Protein AF-A0A251MXQ3-F1 (afdb_monomer)

pLDDT: mean 78.2, std 17.26, range [38.0, 95.56]

Structure (mmCIF, N/CA/C/O backbone):
data_AF-A0A251MXQ3-F1
#
_entry.id   AF-A0A251MXQ3-F1
#
loop_
_atom_site.group_PDB
_atom_site.id
_atom_site.type_symbol
_atom_site.label_atom_id
_atom_site.label_alt_id
_atom_site.label_comp_id
_atom_site.label_asym_id
_atom_site.label_entity_id
_atom_site.label_seq_id
_atom_site.pdbx_PDB_ins_code
_atom_site.Cartn_x
_atom_site.Cartn_y
_atom_site.Cartn_z
_atom_site.occupancy
_atom_site.B_iso_or_equiv
_atom_site.auth_seq_id
_atom_site.auth_comp_id
_atom_site.auth_asym_id
_atom_site.auth_atom_id
_atom_site.pdbx_PDB_model_num
ATOM 1 N N . MET A 1 1 ? 25.676 -26.346 -36.474 1.00 46.44 1 MET A N 1
ATOM 2 C CA . MET A 1 1 ? 25.084 -25.147 -35.839 1.00 46.44 1 MET A CA 1
ATOM 3 C C . MET A 1 1 ? 25.244 -25.313 -34.333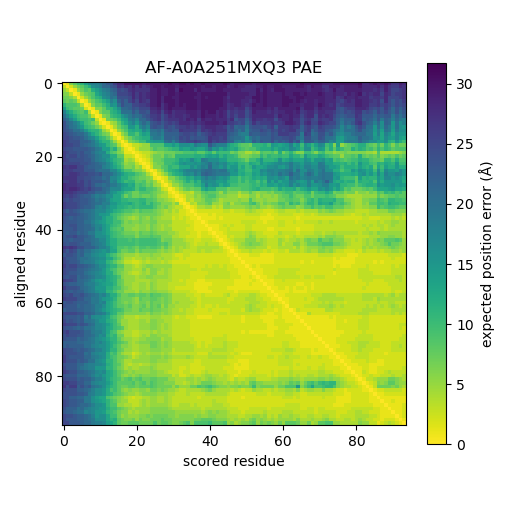 1.00 46.44 1 MET A C 1
ATOM 5 O O . MET A 1 1 ? 24.619 -26.196 -33.763 1.00 46.44 1 MET A O 1
ATOM 9 N N . ALA A 1 2 ? 26.202 -24.613 -33.722 1.00 41.69 2 ALA A N 1
ATOM 10 C CA . ALA A 1 2 ? 26.673 -24.898 -32.367 1.00 41.69 2 ALA A CA 1
ATOM 11 C C . ALA A 1 2 ? 26.244 -23.820 -31.352 1.00 41.69 2 ALA A C 1
ATOM 13 O O . ALA A 1 2 ? 26.568 -22.655 -31.523 1.00 41.69 2 ALA A O 1
ATOM 14 N N . LYS A 1 3 ? 25.582 -24.294 -30.287 1.00 42.91 3 LYS A N 1
ATOM 15 C CA . LYS A 1 3 ? 25.765 -23.989 -28.851 1.00 42.91 3 LYS A CA 1
ATOM 16 C C . LYS A 1 3 ? 25.560 -22.562 -28.277 1.00 42.91 3 LYS A C 1
ATOM 18 O 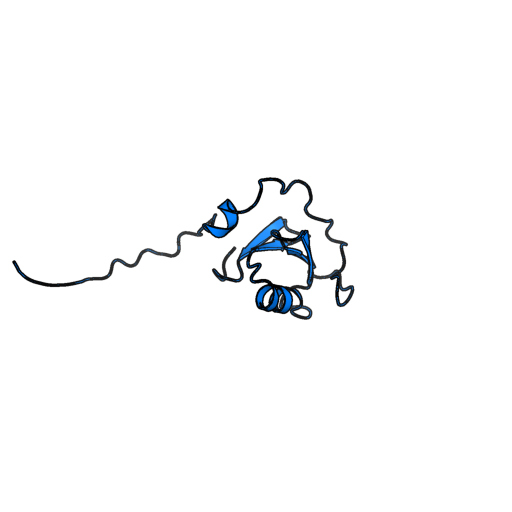O . LYS A 1 3 ? 26.366 -21.672 -28.475 1.00 42.91 3 LYS A O 1
ATOM 23 N N . LYS A 1 4 ? 24.600 -22.547 -27.331 1.00 43.12 4 LYS A N 1
ATOM 24 C CA . LYS A 1 4 ? 24.581 -21.995 -25.950 1.00 43.12 4 LYS A CA 1
ATOM 25 C C . LYS A 1 4 ? 24.604 -20.475 -25.675 1.00 43.12 4 LYS A C 1
ATOM 27 O O . LYS A 1 4 ? 25.578 -19.792 -25.932 1.00 43.12 4 LYS A O 1
ATOM 32 N N . ALA A 1 5 ? 23.538 -20.068 -24.969 1.00 53.44 5 ALA A N 1
ATOM 33 C CA . ALA A 1 5 ? 23.461 -19.382 -23.664 1.00 53.44 5 ALA A CA 1
ATOM 34 C C . ALA A 1 5 ? 24.549 -18.368 -23.259 1.00 53.44 5 ALA A C 1
ATOM 36 O O . ALA A 1 5 ? 25.717 -18.722 -23.136 1.00 53.44 5 ALA A O 1
ATOM 37 N N . GLY A 1 6 ? 24.117 -17.172 -22.841 1.00 38.00 6 GLY A N 1
ATOM 38 C CA . GLY A 1 6 ? 24.957 -16.241 -22.088 1.00 38.00 6 GLY A CA 1
ATOM 39 C C . GLY A 1 6 ? 24.240 -14.947 -21.709 1.00 38.00 6 GLY A C 1
ATOM 40 O O . GLY A 1 6 ? 23.875 -14.164 -22.574 1.00 38.00 6 GLY A O 1
ATOM 41 N N . SER A 1 7 ? 24.041 -14.772 -20.406 1.00 53.56 7 SER A N 1
ATOM 42 C CA . SER A 1 7 ? 23.483 -13.633 -19.677 1.00 53.56 7 SER A CA 1
ATOM 43 C C . SER A 1 7 ? 23.845 -12.241 -20.209 1.00 53.56 7 SER A C 1
ATOM 45 O O . SER A 1 7 ? 25.017 -11.907 -20.355 1.00 53.56 7 SER A O 1
ATOM 47 N N . GLY A 1 8 ? 22.825 -11.392 -20.353 1.00 41.00 8 GLY A N 1
ATOM 48 C CA . GLY A 1 8 ? 22.957 -9.939 -20.414 1.00 41.00 8 GLY A CA 1
ATOM 49 C C . GLY A 1 8 ? 22.293 -9.324 -19.189 1.00 41.00 8 GLY A C 1
ATOM 50 O O . GLY A 1 8 ? 21.081 -9.136 -19.155 1.00 41.00 8 GLY A O 1
ATOM 51 N N . SER A 1 9 ? 23.098 -9.059 -18.166 1.00 54.41 9 SER A N 1
ATOM 52 C CA . SER A 1 9 ? 22.778 -8.200 -17.030 1.00 54.41 9 SER A CA 1
ATOM 53 C C . SER A 1 9 ? 22.213 -6.867 -17.518 1.00 54.41 9 SER A C 1
ATOM 55 O O . SER A 1 9 ? 22.942 -6.066 -18.101 1.00 54.41 9 SER A O 1
ATOM 57 N N . SER A 1 10 ? 20.930 -6.614 -17.266 1.00 50.62 10 SER A N 1
ATOM 58 C CA . SER A 1 10 ? 20.363 -5.280 -17.426 1.00 50.62 10 SER A CA 1
ATOM 59 C C . SER A 1 10 ? 20.148 -4.701 -16.035 1.00 50.62 10 SER A C 1
ATOM 61 O O . SER A 1 10 ? 19.315 -5.186 -15.272 1.00 50.62 10 SER A O 1
ATOM 63 N N . SER A 1 11 ? 20.963 -3.698 -15.715 1.00 49.19 11 SER A N 1
ATOM 64 C CA . SER A 1 11 ? 20.934 -2.852 -14.522 1.00 49.19 11 SER A CA 1
ATOM 65 C C . SER A 1 11 ? 19.508 -2.514 -14.063 1.00 49.19 11 SER A C 1
ATOM 67 O O . SER A 1 11 ? 18.618 -2.407 -14.917 1.00 49.19 11 SER A O 1
ATOM 69 N N . PRO A 1 12 ? 19.262 -2.275 -12.758 1.00 42.62 12 PRO A N 1
ATOM 70 C CA . PRO A 1 12 ? 17.956 -1.845 -12.283 1.00 42.62 12 PRO A CA 1
ATOM 71 C C . PRO A 1 12 ? 17.708 -0.418 -12.784 1.00 42.62 12 PRO A C 1
ATOM 73 O O . PRO A 1 12 ? 17.985 0.565 -12.103 1.00 42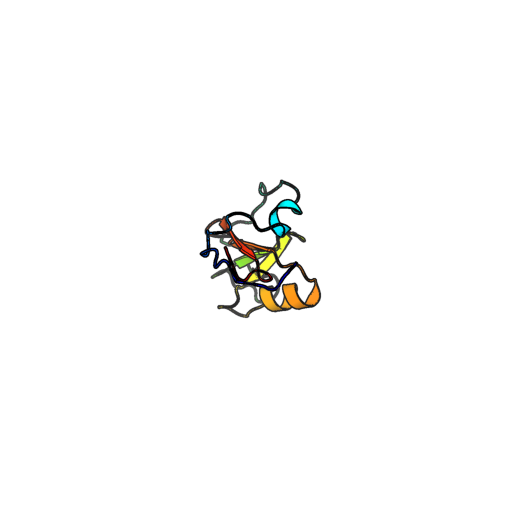.62 12 PRO A O 1
ATOM 76 N N . LYS A 1 13 ? 17.200 -0.278 -14.013 1.00 48.22 13 LYS A N 1
ATOM 77 C CA . LYS A 1 13 ? 16.464 0.927 -14.391 1.00 48.22 13 LYS A CA 1
ATOM 78 C C . LYS A 1 13 ? 15.328 1.003 -13.387 1.00 48.22 13 LYS A C 1
ATOM 80 O O . LYS A 1 13 ? 14.585 0.029 -13.262 1.00 48.22 13 LYS A O 1
ATOM 85 N N . ALA A 1 14 ? 15.234 2.115 -12.664 1.00 45.84 14 ALA A N 1
ATOM 86 C CA . ALA A 1 14 ? 14.054 2.442 -11.883 1.00 45.84 14 ALA A CA 1
ATOM 87 C C . ALA A 1 14 ? 12.837 2.178 -12.780 1.00 45.84 14 ALA A C 1
ATOM 89 O O . ALA A 1 14 ? 12.646 2.849 -13.797 1.00 45.84 14 ALA A O 1
ATOM 90 N N . LYS A 1 15 ? 12.107 1.097 -12.490 1.00 49.28 15 LYS A N 1
ATOM 91 C CA . LYS A 1 15 ? 10.924 0.705 -13.245 1.00 49.28 15 LYS A CA 1
ATOM 92 C C . LYS A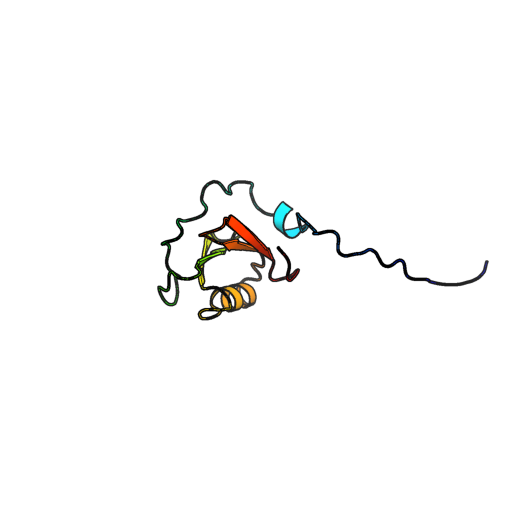 1 15 ? 9.820 1.623 -12.760 1.00 49.28 15 LYS A C 1
ATOM 94 O O . LYS A 1 15 ? 9.054 1.252 -11.889 1.00 49.28 15 LYS A O 1
ATOM 99 N N . THR A 1 16 ? 9.766 2.822 -13.326 1.00 54.69 16 THR A N 1
ATOM 100 C CA . THR A 1 16 ? 8.775 3.846 -12.977 1.00 54.69 16 THR A CA 1
ATOM 101 C C . THR A 1 16 ? 7.333 3.398 -13.208 1.00 54.69 16 THR A C 1
ATOM 103 O O . THR A 1 16 ? 6.415 4.065 -12.745 1.00 54.69 16 THR A O 1
ATOM 106 N N . CYS A 1 17 ? 7.104 2.272 -13.888 1.00 57.66 17 CYS A N 1
ATOM 107 C CA . CYS A 1 17 ? 5.802 1.633 -13.995 1.00 57.66 17 CYS A CA 1
ATOM 108 C C . CYS A 1 17 ? 6.010 0.114 -14.084 1.00 57.66 17 CYS A C 1
ATOM 110 O O . CYS A 1 17 ? 6.647 -0.368 -15.021 1.00 57.66 17 CYS A O 1
ATOM 112 N N . CYS A 1 18 ? 5.496 -0.659 -13.127 1.00 68.31 18 CYS A N 1
ATOM 113 C CA . CYS A 1 18 ? 5.306 -2.096 -13.337 1.00 68.31 18 CYS A CA 1
ATOM 114 C C . CYS A 1 18 ? 4.012 -2.326 -14.134 1.00 68.31 18 CYS A C 1
ATOM 116 O O . CYS A 1 18 ? 3.095 -1.511 -14.043 1.00 68.31 18 CYS A O 1
ATOM 118 N N . ASP A 1 19 ? 3.898 -3.439 -14.869 1.00 70.06 19 ASP A N 1
ATOM 119 C CA . ASP A 1 19 ? 2.677 -3.785 -15.624 1.00 70.06 19 ASP A CA 1
ATOM 120 C C . ASP A 1 19 ? 1.417 -3.806 -14.740 1.00 70.06 19 ASP A C 1
ATOM 122 O O . ASP A 1 19 ? 0.309 -3.577 -15.213 1.00 70.06 19 ASP A O 1
ATOM 126 N N . HIS A 1 20 ? 1.582 -3.995 -13.427 1.00 74.19 20 HIS A N 1
ATOM 127 C CA . HIS A 1 20 ? 0.490 -3.914 -12.464 1.00 74.19 20 HIS A CA 1
ATOM 128 C C . HIS A 1 20 ? -0.135 -2.508 -12.391 1.00 74.19 20 HIS A C 1
ATOM 130 O O . HIS A 1 20 ? -1.329 -2.399 -12.126 1.00 74.19 20 HIS A O 1
ATOM 136 N N . LEU A 1 21 ? 0.642 -1.434 -12.600 1.00 71.62 21 LEU A N 1
ATOM 137 C CA . LEU A 1 21 ? 0.155 -0.047 -12.554 1.00 71.62 21 LEU A CA 1
ATOM 138 C C . LEU A 1 21 ? -0.746 0.260 -13.756 1.00 71.62 21 LEU A C 1
ATOM 140 O O . LEU A 1 21 ? -1.738 0.966 -13.608 1.00 71.62 21 LEU A O 1
ATOM 144 N N . ALA A 1 22 ? -0.438 -0.322 -14.919 1.00 63.28 22 ALA A N 1
ATOM 145 C CA . ALA A 1 22 ? -1.238 -0.186 -16.136 1.00 63.28 22 ALA A CA 1
ATOM 146 C C . ALA A 1 22 ? -2.634 -0.827 -16.014 1.00 63.28 22 ALA A C 1
ATOM 148 O O . ALA A 1 22 ? -3.537 -0.475 -16.767 1.00 63.28 22 ALA A O 1
ATOM 149 N N . LEU A 1 23 ? -2.824 -1.740 -15.053 1.00 63.62 23 LEU A N 1
ATOM 150 C CA . LEU A 1 23 ? -4.115 -2.371 -14.759 1.00 63.62 23 LEU A CA 1
ATOM 151 C C . LEU A 1 23 ? -5.037 -1.493 -13.901 1.00 63.62 23 LEU A C 1
ATOM 153 O O . LEU A 1 23 ? -6.196 -1.849 -13.688 1.00 63.62 23 LEU A O 1
ATOM 157 N N . LEU A 1 24 ? -4.545 -0.372 -13.371 1.00 64.25 24 LEU A N 1
ATOM 158 C CA . LEU A 1 24 ? -5.355 0.519 -12.554 1.00 64.25 24 LEU A CA 1
ATOM 159 C C . LEU A 1 24 ? -6.114 1.516 -13.430 1.00 64.25 24 LEU A C 1
ATOM 161 O O . LEU A 1 24 ? -5.532 2.207 -14.264 1.00 64.25 24 LEU A O 1
ATOM 165 N N . SER A 1 25 ? -7.423 1.624 -13.186 1.00 57.09 25 SER A N 1
ATOM 166 C CA . SER A 1 25 ? -8.253 2.706 -13.724 1.00 57.09 25 SER A CA 1
ATOM 167 C C . SER A 1 25 ? -7.619 4.047 -13.352 1.00 57.09 25 SER A C 1
ATOM 169 O O . SER A 1 25 ? -7.285 4.254 -12.184 1.00 57.09 25 SER A O 1
ATOM 171 N N . SER A 1 26 ? -7.460 4.950 -14.321 1.00 56.06 26 SER A N 1
ATOM 172 C CA . SER A 1 26 ? -6.693 6.208 -14.234 1.00 56.06 26 SER A CA 1
ATOM 173 C C . SER A 1 26 ? -7.177 7.222 -13.180 1.00 56.06 26 SER A C 1
ATOM 175 O O . SER A 1 26 ? -6.633 8.319 -13.073 1.00 56.06 26 SER A O 1
ATOM 177 N N . ASP A 1 27 ? -8.167 6.867 -12.365 1.00 62.34 27 ASP A N 1
ATOM 178 C CA . ASP A 1 27 ? -8.676 7.668 -11.258 1.00 62.34 27 ASP A CA 1
ATOM 179 C C . ASP A 1 27 ? -7.792 7.534 -10.007 1.00 62.34 27 ASP A C 1
ATOM 181 O O . ASP A 1 27 ? -8.139 6.918 -8.993 1.00 62.34 27 ASP A O 1
ATOM 185 N N . PHE A 1 28 ? -6.627 8.181 -10.078 1.00 63.47 28 PHE A N 1
ATOM 186 C CA . PHE A 1 28 ? -5.820 8.569 -8.912 1.00 63.47 28 PHE A CA 1
ATOM 187 C C . PHE A 1 28 ? -6.333 9.860 -8.254 1.00 63.47 28 PHE A C 1
ATOM 189 O O . PHE A 1 28 ? -5.770 10.335 -7.273 1.00 63.47 28 PHE A O 1
ATOM 196 N N . THR A 1 29 ? -7.432 10.418 -8.764 1.00 60.75 29 THR A N 1
ATOM 197 C CA . THR A 1 29 ? -8.058 11.671 -8.314 1.00 60.75 29 THR A CA 1
ATOM 198 C C . THR A 1 29 ? -8.592 11.610 -6.877 1.00 60.75 29 THR A C 1
ATOM 200 O O . THR A 1 29 ? -8.921 12.643 -6.300 1.00 60.75 29 THR A O 1
ATOM 203 N N . ARG A 1 30 ? -8.647 10.417 -6.265 1.00 67.81 30 ARG A N 1
ATOM 204 C CA . ARG A 1 30 ? -9.115 10.195 -4.889 1.00 67.81 30 ARG A CA 1
ATOM 205 C C . ARG A 1 30 ? -8.108 9.435 -4.024 1.00 67.81 30 ARG A C 1
ATOM 207 O O . ARG A 1 30 ? -8.467 8.443 -3.392 1.00 67.81 30 ARG A O 1
ATOM 214 N N . ILE A 1 31 ? -6.851 9.880 -3.982 1.00 74.50 31 ILE A N 1
ATOM 215 C CA . ILE A 1 31 ? -5.965 9.465 -2.883 1.00 74.50 31 ILE A CA 1
ATOM 216 C C . ILE A 1 31 ? -6.490 10.127 -1.594 1.00 74.50 31 ILE A C 1
ATOM 218 O O . ILE A 1 31 ? -6.669 11.348 -1.573 1.00 74.50 31 ILE A O 1
ATOM 222 N N . PRO A 1 32 ? -6.798 9.346 -0.544 1.00 78.94 32 PRO A N 1
ATOM 223 C CA . PRO A 1 32 ? -7.293 9.884 0.713 1.00 78.94 32 PRO A CA 1
ATOM 224 C C . PRO A 1 32 ? -6.237 10.766 1.393 1.00 78.94 32 PRO A C 1
ATOM 226 O O . PRO A 1 32 ? -5.040 10.648 1.134 1.00 78.94 32 PRO A O 1
ATOM 229 N N . LYS A 1 33 ? -6.688 11.677 2.262 1.00 78.56 33 LYS A N 1
ATOM 230 C CA . LYS A 1 33 ? -5.803 12.616 2.971 1.00 78.56 33 LYS A CA 1
ATOM 231 C C . LYS A 1 33 ? -4.818 11.870 3.877 1.00 78.56 33 LYS A C 1
ATOM 233 O O . LYS A 1 33 ? -5.119 10.769 4.340 1.00 78.56 33 LYS A O 1
ATOM 238 N N . SER A 1 34 ? -3.694 12.508 4.191 1.00 78.19 34 SER A N 1
ATOM 239 C CA . SER A 1 34 ? -2.667 11.993 5.108 1.00 78.19 34 SER A CA 1
ATOM 240 C C . SER A 1 34 ? -3.210 11.558 6.472 1.00 78.19 34 SER A C 1
ATOM 242 O O . SER A 1 34 ? -2.713 10.592 7.031 1.00 78.19 34 SER A O 1
ATOM 244 N N . ASP A 1 35 ? -4.255 12.217 6.973 1.00 82.06 35 ASP A N 1
ATOM 245 C CA . ASP A 1 35 ? -4.897 11.909 8.261 1.00 82.06 35 ASP A CA 1
ATOM 246 C C . ASP A 1 35 ? -5.872 10.727 8.207 1.00 82.06 35 ASP A C 1
ATOM 248 O O . ASP A 1 35 ? -6.581 10.455 9.173 1.00 82.06 35 ASP A O 1
ATOM 252 N N . THR A 1 36 ? -5.955 10.025 7.075 1.00 88.81 36 THR A N 1
ATOM 253 C CA . THR A 1 36 ? -6.859 8.880 6.954 1.00 88.81 36 THR A CA 1
ATOM 254 C C . TH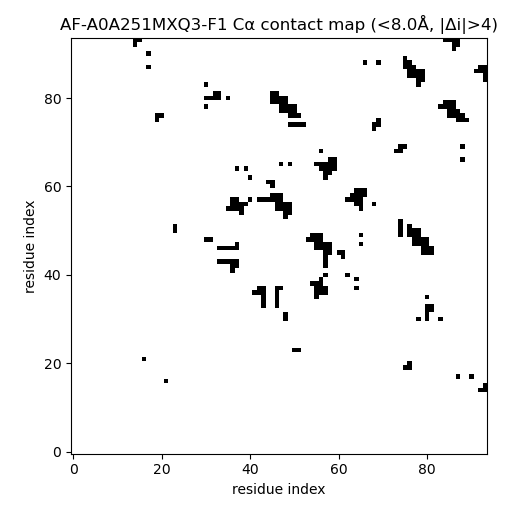R A 1 36 ? -6.300 7.708 7.755 1.00 88.81 36 THR A C 1
ATOM 256 O O . THR A 1 36 ? -5.190 7.257 7.460 1.00 88.81 36 THR A O 1
ATOM 259 N N . PRO A 1 37 ? -7.032 7.195 8.754 1.00 92.19 37 PRO A N 1
ATOM 260 C CA . PRO A 1 37 ? -6.530 6.143 9.620 1.00 92.19 37 PRO A CA 1
ATOM 261 C C . PRO A 1 37 ? -6.556 4.778 8.933 1.00 92.19 37 PRO A C 1
ATOM 263 O O . PRO A 1 37 ? -7.366 4.508 8.043 1.00 92.19 37 PRO A O 1
ATOM 266 N N . 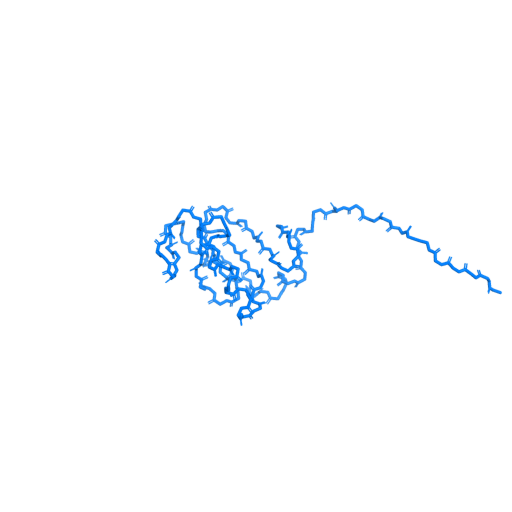CYS A 1 38 ? -5.693 3.875 9.391 1.00 94.06 38 CYS A N 1
ATOM 267 C CA . CYS A 1 38 ? -5.792 2.466 9.045 1.00 94.06 38 CYS A CA 1
ATOM 268 C C . CYS A 1 38 ? -7.145 1.897 9.488 1.00 94.06 38 CYS A C 1
ATOM 270 O O . CYS A 1 38 ? -7.504 1.978 10.661 1.00 94.06 38 CYS A O 1
ATOM 272 N N . MET A 1 39 ? -7.846 1.213 8.583 1.00 93.38 39 MET A N 1
ATOM 273 C CA . MET A 1 39 ? -9.157 0.622 8.872 1.00 93.38 39 MET A CA 1
ATOM 274 C C . MET A 1 39 ? -9.136 -0.426 9.997 1.00 93.38 39 MET A C 1
ATOM 276 O O . MET A 1 39 ? -10.169 -0.659 10.615 1.00 93.38 39 MET A O 1
ATOM 280 N N . ARG A 1 40 ? -7.977 -1.040 10.290 1.00 93.00 40 ARG A N 1
ATOM 281 C CA . ARG A 1 40 ? -7.828 -2.064 11.339 1.00 93.00 40 ARG A CA 1
ATOM 282 C C . ARG A 1 40 ? -7.419 -1.493 12.699 1.00 93.00 40 ARG A C 1
ATOM 284 O O . ARG A 1 40 ? -8.104 -1.742 13.681 1.00 93.00 40 ARG A O 1
ATOM 291 N N . CYS A 1 41 ? -6.328 -0.727 12.771 1.00 94.00 41 CYS A N 1
ATOM 292 C CA . CYS A 1 41 ? -5.790 -0.231 14.050 1.00 94.00 41 CYS A CA 1
ATOM 293 C C . CYS A 1 41 ? -5.984 1.263 14.305 1.00 94.00 41 CYS A C 1
ATOM 295 O O . CYS A 1 41 ? -5.517 1.759 15.323 1.00 94.00 41 CYS A O 1
ATOM 297 N N . GLN A 1 42 ? -6.619 1.986 13.383 1.00 92.69 42 GLN A N 1
ATOM 298 C CA . GLN A 1 42 ? -6.856 3.429 13.467 1.00 92.69 42 GLN A CA 1
ATOM 299 C C . GLN A 1 42 ? -5.590 4.312 13.540 1.00 92.69 42 GLN A C 1
ATOM 301 O O . GLN A 1 42 ? -5.679 5.509 13.795 1.00 92.69 42 GLN A O 1
ATOM 306 N N . ASP A 1 43 ? -4.406 3.751 13.271 1.00 90.31 43 ASP A N 1
ATOM 307 C CA . ASP A 1 43 ? -3.151 4.510 13.236 1.00 90.31 43 ASP A CA 1
ATOM 308 C C . ASP A 1 43 ? -3.061 5.351 11.947 1.00 90.31 43 ASP A C 1
ATOM 310 O O . ASP A 1 43 ? -3.438 4.878 10.871 1.00 90.31 43 ASP A O 1
ATOM 314 N N . VAL A 1 44 ? -2.573 6.589 12.068 1.00 87.06 44 VAL A N 1
ATOM 315 C CA . VAL A 1 44 ? -2.457 7.583 10.981 1.00 87.06 44 VAL A CA 1
ATOM 316 C C . VAL A 1 44 ? -1.007 7.861 10.563 1.00 87.06 44 VAL A C 1
ATOM 318 O O . VAL A 1 44 ? -0.771 8.630 9.636 1.00 87.06 44 VAL A O 1
ATOM 321 N N . LYS A 1 45 ? -0.007 7.283 11.248 1.00 83.50 45 LYS A N 1
ATOM 322 C CA . LYS A 1 45 ? 1.410 7.654 11.069 1.00 83.50 45 LYS A CA 1
ATOM 323 C C . LYS A 1 45 ? 1.926 7.335 9.672 1.00 83.50 45 LYS A C 1
ATOM 325 O O . LYS A 1 45 ? 2.640 8.140 9.080 1.00 83.50 45 LYS A O 1
ATOM 330 N N . GLU A 1 46 ? 1.572 6.161 9.158 1.00 86.19 46 GLU A N 1
ATOM 331 C CA . GLU A 1 46 ? 1.927 5.726 7.809 1.00 86.19 46 GLU A CA 1
ATOM 332 C C . GLU A 1 46 ? 0.777 4.941 7.185 1.00 86.19 46 GLU A C 1
ATOM 334 O O . GLU A 1 46 ? 0.779 3.706 7.143 1.00 86.19 46 GLU A O 1
ATOM 339 N N . SER A 1 47 ? -0.215 5.680 6.706 1.00 91.19 47 SER A N 1
ATOM 340 C CA . SER A 1 47 ? -1.380 5.137 6.018 1.00 91.19 47 SER A CA 1
ATOM 341 C C . SER A 1 47 ? -1.135 4.991 4.521 1.00 91.19 47 SER A C 1
ATOM 343 O O . SER A 1 47 ? -0.615 5.891 3.854 1.00 91.19 47 SER A O 1
ATOM 345 N N . TRP A 1 48 ? -1.550 3.848 3.993 1.00 92.44 48 TRP A N 1
ATOM 346 C CA . TRP A 1 48 ? -1.390 3.466 2.603 1.00 92.44 48 TRP A CA 1
ATOM 347 C C . TRP A 1 48 ? -2.737 3.029 2.031 1.00 92.44 48 TRP A C 1
ATOM 349 O O . TRP A 1 48 ? -3.415 2.174 2.602 1.00 92.44 48 TRP A O 1
ATOM 359 N N . VAL A 1 49 ? -3.125 3.615 0.901 1.00 91.56 49 VAL A N 1
ATOM 360 C CA . VAL A 1 49 ? -4.358 3.269 0.193 1.00 91.56 49 VAL A CA 1
ATOM 361 C C . VAL A 1 49 ? -4.094 2.165 -0.822 1.00 91.56 49 VAL A C 1
ATOM 363 O O . VAL A 1 49 ? -3.191 2.265 -1.655 1.00 91.56 49 VAL A O 1
ATOM 366 N N . CYS A 1 50 ? -4.914 1.120 -0.793 1.00 91.75 50 CYS A N 1
ATOM 367 C CA . CYS A 1 50 ? -4.912 0.087 -1.811 1.00 91.75 50 CYS A CA 1
ATOM 368 C C . CYS A 1 50 ? -5.476 0.655 -3.111 1.00 91.75 50 CYS A C 1
ATOM 370 O O . CYS A 1 50 ? -6.605 1.139 -3.161 1.00 91.75 50 CYS A O 1
ATOM 372 N N . LEU A 1 51 ? -4.718 0.569 -4.199 1.00 87.81 51 LEU A N 1
ATOM 373 C CA . LEU A 1 51 ? -5.159 1.157 -5.460 1.00 87.81 51 LEU A CA 1
ATOM 374 C C . LEU A 1 51 ? -6.239 0.326 -6.167 1.00 87.81 51 LEU A C 1
ATOM 376 O O . LEU A 1 51 ? -6.993 0.896 -6.957 1.00 87.81 51 LEU A O 1
ATOM 380 N N . SER A 1 52 ? -6.354 -0.962 -5.828 1.00 86.94 52 SER A N 1
ATOM 381 C CA . SER A 1 52 ? -7.361 -1.889 -6.356 1.00 86.94 52 SER A CA 1
ATOM 382 C C . SER A 1 52 ? -8.740 -1.716 -5.705 1.00 86.94 52 SER A C 1
ATOM 384 O O . SER A 1 52 ? -9.722 -1.579 -6.426 1.00 86.94 52 SER A O 1
ATOM 386 N N . CYS A 1 53 ? -8.826 -1.681 -4.368 1.00 89.75 53 CYS A N 1
ATOM 387 C CA . CYS A 1 53 ? -10.107 -1.619 -3.639 1.00 89.75 53 CYS A CA 1
ATOM 388 C C . CYS A 1 53 ? -10.378 -0.300 -2.899 1.00 89.75 53 CYS A C 1
ATOM 390 O O . CYS A 1 53 ? -11.489 -0.096 -2.430 1.00 89.75 53 CYS A O 1
ATOM 392 N N . LYS A 1 54 ? -9.399 0.612 -2.834 1.00 88.75 54 LYS A N 1
ATOM 393 C CA . LYS A 1 54 ? -9.472 1.924 -2.155 1.00 88.75 54 LYS A CA 1
ATOM 394 C C . LYS A 1 54 ? -9.528 1.889 -0.622 1.00 88.75 54 LYS A C 1
ATOM 396 O O . LYS A 1 54 ? -9.624 2.949 -0.007 1.00 88.75 54 LYS A O 1
ATOM 401 N N . ASP A 1 55 ? -9.362 0.721 -0.012 1.00 91.88 55 ASP A N 1
ATOM 402 C CA . ASP A 1 55 ? -9.210 0.583 1.440 1.00 91.88 55 ASP A CA 1
ATOM 403 C C . ASP A 1 55 ? -7.860 1.120 1.934 1.00 91.88 55 ASP A C 1
ATOM 405 O O . ASP A 1 55 ? -6.863 1.097 1.206 1.00 91.88 55 ASP A O 1
ATOM 409 N N . VAL A 1 56 ? -7.815 1.581 3.187 1.00 93.12 56 VAL A N 1
ATOM 410 C CA . VAL A 1 56 ? -6.622 2.186 3.798 1.00 93.12 56 VAL A CA 1
ATOM 411 C C . VAL A 1 56 ? -6.079 1.314 4.922 1.00 93.12 56 VAL A C 1
ATOM 413 O O . VAL A 1 56 ? -6.765 1.012 5.902 1.00 93.12 56 VAL A O 1
ATOM 416 N N . PHE A 1 57 ? -4.801 0.961 4.820 1.00 95.00 57 PHE A N 1
ATOM 417 C CA . PHE A 1 57 ? -4.101 0.147 5.807 1.00 95.00 57 PHE A CA 1
ATOM 418 C C . PHE A 1 57 ? -2.784 0.790 6.222 1.00 95.00 57 PHE A C 1
ATOM 420 O O . PHE A 1 57 ? -2.174 1.540 5.466 1.00 95.00 57 PHE A O 1
ATOM 427 N N . CYS A 1 58 ? -2.324 0.492 7.434 1.00 94.25 58 CYS A N 1
ATOM 428 C CA . CYS A 1 58 ? -1.028 0.973 7.882 1.00 94.25 58 CYS A CA 1
ATOM 429 C C . CYS A 1 58 ? 0.112 0.219 7.179 1.00 94.25 58 CYS A C 1
ATOM 431 O O . CYS A 1 58 ? -0.030 -0.948 6.788 1.00 94.25 58 CYS A O 1
ATOM 433 N N . SER A 1 59 ? 1.258 0.886 7.075 1.00 90.06 59 SER A N 1
ATOM 434 C CA . SER A 1 59 ? 2.479 0.354 6.474 1.00 90.06 59 SER A CA 1
ATOM 435 C C . SER A 1 59 ? 2.995 -0.907 7.179 1.00 90.06 59 SER A C 1
ATOM 437 O O . SER A 1 59 ? 2.583 -1.268 8.290 1.00 90.06 59 SER A O 1
ATOM 439 N N . ARG A 1 60 ? 3.987 -1.542 6.548 1.00 88.12 60 ARG A N 1
ATOM 440 C CA . ARG A 1 60 ? 4.765 -2.631 7.148 1.00 88.12 60 ARG A CA 1
ATOM 441 C C . ARG A 1 60 ? 5.596 -2.221 8.372 1.00 88.12 60 ARG A C 1
ATOM 443 O O . ARG A 1 60 ? 6.007 -3.098 9.115 1.00 88.12 60 ARG A O 1
ATOM 450 N N . TYR A 1 61 ? 5.855 -0.929 8.570 1.00 90.19 61 TYR A N 1
ATOM 451 C CA . TYR A 1 61 ? 6.619 -0.423 9.716 1.00 90.19 61 TYR A CA 1
ATOM 452 C C . TYR A 1 61 ? 5.732 -0.083 10.922 1.00 90.19 61 TYR A C 1
ATOM 454 O O . TYR A 1 61 ? 6.257 0.186 11.998 1.00 90.19 61 TYR A O 1
ATOM 462 N N . VAL A 1 62 ? 4.403 -0.100 10.751 1.00 91.44 62 VAL A N 1
ATOM 463 C CA . VAL A 1 62 ? 3.430 0.147 11.824 1.00 91.44 62 VAL A CA 1
ATOM 464 C C . VAL A 1 62 ? 2.890 -1.179 12.372 1.00 91.44 62 VAL A C 1
ATOM 466 O O . VAL A 1 62 ? 3.421 -1.690 13.347 1.00 91.44 62 VAL A O 1
ATOM 469 N N . ASN A 1 63 ? 1.865 -1.762 11.740 1.00 93.62 63 ASN A N 1
ATOM 470 C CA . ASN A 1 63 ? 1.268 -3.049 12.142 1.00 93.62 63 ASN A CA 1
ATOM 471 C C . ASN A 1 63 ? 1.127 -4.030 10.965 1.00 93.62 63 ASN A C 1
ATOM 473 O O . ASN A 1 63 ? 0.457 -5.046 11.085 1.00 93.62 63 ASN A O 1
ATOM 477 N N . MET A 1 64 ? 1.715 -3.728 9.801 1.00 94.00 64 MET A N 1
ATOM 478 C CA . MET A 1 64 ? 1.717 -4.617 8.628 1.00 94.00 64 MET A CA 1
ATOM 479 C C . MET A 1 64 ? 0.333 -4.961 8.049 1.00 94.00 64 MET A C 1
ATOM 481 O O . MET A 1 64 ? 0.239 -5.840 7.195 1.00 94.00 64 MET A O 1
ATOM 485 N N . HIS A 1 65 ? -0.726 -4.225 8.397 1.00 95.56 65 HIS A N 1
ATOM 486 C CA . HIS A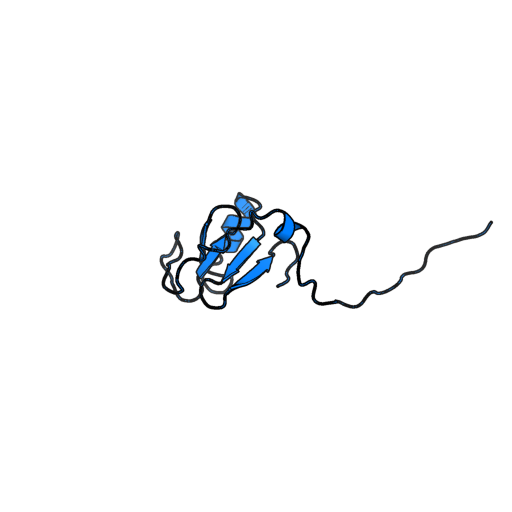 1 65 ? -2.078 -4.490 7.890 1.00 95.56 65 HIS A CA 1
ATOM 487 C C . HIS A 1 65 ? -2.185 -4.446 6.359 1.00 95.56 65 HIS A C 1
ATOM 489 O O . HIS A 1 65 ? -2.986 -5.185 5.789 1.00 95.56 65 HIS A O 1
ATOM 495 N N . PHE A 1 66 ? -1.377 -3.630 5.666 1.00 93.50 66 PHE A N 1
ATOM 496 C CA . PHE A 1 66 ? -1.363 -3.681 4.201 1.00 93.50 66 PHE A CA 1
ATOM 497 C C . PHE A 1 66 ? -0.778 -5.003 3.677 1.00 93.50 66 PHE A C 1
ATOM 499 O O . PHE A 1 66 ? -1.256 -5.543 2.684 1.00 93.50 66 PHE A O 1
ATOM 506 N N . VAL A 1 67 ? 0.244 -5.550 4.344 1.00 93.94 67 VAL A N 1
ATOM 507 C CA . VAL A 1 67 ? 0.849 -6.838 3.967 1.00 93.94 67 VAL A CA 1
ATOM 508 C C . VAL A 1 67 ? -0.181 -7.954 4.107 1.00 93.94 67 VAL A C 1
ATOM 510 O O . VAL A 1 67 ? -0.344 -8.754 3.193 1.00 93.94 67 VAL A O 1
ATOM 513 N N . GLU A 1 68 ? -0.928 -7.972 5.211 1.00 95.25 68 GLU A N 1
ATOM 514 C CA . GLU A 1 68 ? -2.015 -8.933 5.409 1.00 95.25 68 GLU A CA 1
ATOM 515 C C . GLU A 1 68 ? -3.106 -8.792 4.342 1.00 95.25 68 GLU A C 1
ATOM 517 O O . GLU A 1 68 ? -3.552 -9.790 3.779 1.00 95.25 68 GLU A O 1
ATOM 522 N N . HIS A 1 69 ? -3.502 -7.555 4.023 1.00 94.81 69 HIS A N 1
ATOM 523 C CA . HIS A 1 69 ? -4.453 -7.272 2.948 1.00 94.81 69 HIS A CA 1
ATOM 524 C C . HIS A 1 69 ? -3.965 -7.801 1.597 1.00 94.81 69 HIS A C 1
ATOM 526 O O . HIS A 1 69 ? -4.718 -8.469 0.885 1.00 94.81 69 HIS A O 1
ATOM 532 N N . TYR A 1 70 ? -2.697 -7.560 1.258 1.00 93.88 70 TYR A N 1
ATOM 533 C CA . TYR A 1 70 ? -2.072 -8.094 0.051 1.00 93.88 70 TYR A CA 1
ATOM 534 C C . TYR A 1 70 ? -2.111 -9.627 0.024 1.00 93.88 70 TYR A C 1
ATOM 536 O O . TYR A 1 70 ? -2.490 -10.195 -0.994 1.00 93.88 70 TYR A O 1
ATOM 544 N N . LEU A 1 71 ? -1.786 -10.303 1.128 1.00 93.50 71 LEU A N 1
ATOM 545 C CA . LEU A 1 71 ? -1.810 -11.769 1.195 1.00 93.50 71 LEU A CA 1
ATOM 546 C C . LEU A 1 71 ? -3.227 -12.352 1.053 1.00 93.50 71 LEU A C 1
ATOM 548 O O . LEU A 1 71 ? -3.382 -13.441 0.508 1.00 93.50 71 LEU A O 1
ATOM 552 N N . GLN A 1 72 ? -4.256 -11.635 1.513 1.00 95.12 72 GLN A N 1
ATOM 553 C CA . GLN A 1 72 ? -5.655 -12.077 1.448 1.00 95.12 72 GLN A CA 1
ATOM 554 C C . GLN A 1 72 ? -6.311 -11.817 0.085 1.00 95.12 72 GLN A C 1
ATOM 556 O O . GLN A 1 72 ? -7.114 -12.622 -0.380 1.00 95.12 72 GLN A O 1
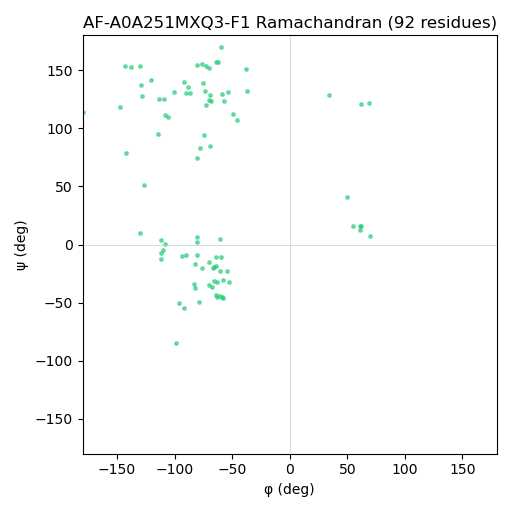ATOM 561 N N . THR A 1 73 ? -5.990 -10.690 -0.552 1.00 92.56 73 THR A N 1
ATOM 562 C CA . THR A 1 73 ? -6.686 -10.206 -1.761 1.00 92.56 73 THR A CA 1
ATOM 563 C C . THR A 1 73 ? -5.830 -10.252 -3.021 1.00 92.56 73 THR A C 1
ATOM 565 O O . THR A 1 73 ? -6.336 -10.086 -4.128 1.00 92.56 73 THR A O 1
ATOM 568 N N . ASN A 1 74 ? -4.521 -10.460 -2.871 1.00 90.19 74 ASN A N 1
ATOM 569 C CA . ASN A 1 74 ? -3.522 -10.337 -3.930 1.00 90.19 74 ASN A CA 1
ATOM 570 C C . ASN A 1 74 ? -3.411 -8.910 -4.518 1.00 90.19 74 ASN A C 1
ATOM 572 O O . ASN A 1 74 ? -2.814 -8.717 -5.581 1.00 90.19 74 ASN A O 1
ATOM 576 N N . HIS A 1 75 ? -3.948 -7.891 -3.831 1.00 92.12 75 HIS A N 1
ATOM 577 C CA . HIS A 1 75 ? -3.804 -6.486 -4.211 1.00 92.12 75 HIS A CA 1
ATOM 578 C C . HIS A 1 75 ? -2.395 -5.975 -3.896 1.00 92.12 75 HIS A C 1
ATOM 580 O O . HIS A 1 75 ? -2.084 -5.558 -2.782 1.00 92.12 75 HIS A O 1
ATOM 586 N N . CYS A 1 76 ? -1.514 -6.026 -4.890 1.00 90.62 76 CYS A N 1
ATOM 587 C CA . CYS A 1 76 ? -0.101 -5.706 -4.705 1.00 90.62 76 CYS A CA 1
ATOM 588 C C . CYS A 1 76 ? 0.222 -4.207 -4.734 1.00 90.62 76 CYS A C 1
ATOM 590 O O . CYS A 1 76 ? 1.309 -3.828 -4.304 1.00 90.62 76 CYS A O 1
ATOM 592 N N . LEU A 1 77 ? -0.678 -3.366 -5.248 1.00 90.06 77 LEU A N 1
ATOM 593 C CA . LEU A 1 77 ? -0.423 -1.943 -5.441 1.00 90.06 77 LEU A CA 1
ATOM 594 C C . LEU A 1 77 ? -1.028 -1.083 -4.350 1.00 90.06 77 LEU A C 1
ATOM 596 O O . LEU A 1 77 ? -2.221 -1.160 -4.039 1.00 90.06 77 LEU A O 1
ATOM 600 N N . THR A 1 78 ? -0.190 -0.191 -3.843 1.00 89.94 78 THR A N 1
ATOM 601 C CA . THR A 1 78 ? -0.559 0.757 -2.811 1.00 89.94 78 THR A CA 1
ATOM 602 C C . THR A 1 78 ? 0.016 2.131 -3.096 1.00 89.94 78 THR A C 1
ATOM 604 O O . THR A 1 78 ? 1.073 2.233 -3.706 1.00 89.94 78 THR A O 1
ATOM 607 N N . ALA A 1 79 ? -0.637 3.183 -2.615 1.00 89.88 79 ALA A N 1
ATOM 608 C CA . ALA A 1 79 ? -0.076 4.529 -2.599 1.00 89.88 79 ALA A CA 1
ATOM 609 C C . ALA A 1 79 ? -0.007 5.068 -1.170 1.00 89.88 79 ALA A C 1
ATOM 611 O O . ALA A 1 79 ? -0.912 4.830 -0.372 1.00 89.88 79 ALA A O 1
ATOM 612 N N . SER A 1 80 ? 1.063 5.788 -0.845 1.00 88.81 80 SER A N 1
ATOM 613 C CA . SER A 1 80 ? 1.172 6.526 0.412 1.00 88.81 80 SER A CA 1
ATOM 614 C C . SER A 1 80 ? 0.190 7.695 0.399 1.00 88.81 80 SER A C 1
ATOM 616 O O . SER A 1 80 ? 0.201 8.505 -0.532 1.00 88.81 80 SER A O 1
ATOM 618 N N . CYS A 1 81 ? -0.629 7.817 1.446 1.00 85.94 81 CYS A N 1
ATOM 619 C CA . CYS A 1 81 ? -1.568 8.934 1.600 1.00 85.94 81 CYS A CA 1
ATOM 620 C C . CYS A 1 81 ? -0.858 10.269 1.890 1.00 85.94 81 CYS A C 1
ATOM 622 O O . CYS A 1 81 ? -1.472 11.329 1.796 1.00 85.94 81 CYS A O 1
A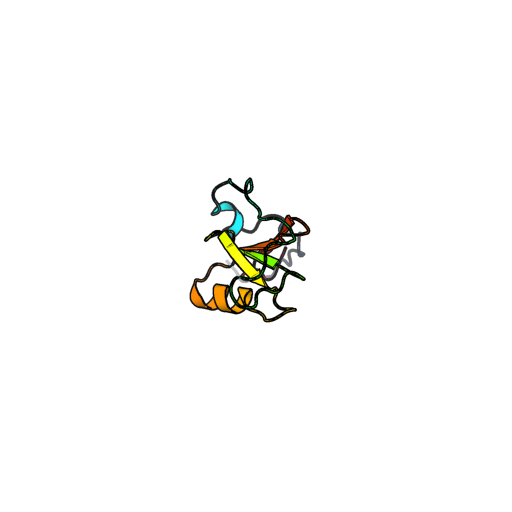TOM 624 N N . ARG A 1 82 ? 0.429 10.226 2.264 1.00 83.88 82 ARG A N 1
ATOM 625 C CA . ARG A 1 82 ? 1.223 11.402 2.643 1.00 83.88 82 ARG A CA 1
ATOM 626 C C . ARG A 1 82 ? 2.053 11.946 1.487 1.00 83.88 82 ARG A C 1
ATOM 628 O O . ARG A 1 82 ? 2.000 13.134 1.200 1.00 83.88 82 ARG A O 1
ATOM 635 N N . ASP A 1 83 ? 2.798 11.065 0.827 1.00 82.06 83 ASP A N 1
ATOM 636 C CA . ASP A 1 83 ? 3.826 11.455 -0.147 1.00 82.06 83 ASP A CA 1
ATOM 637 C C . ASP A 1 83 ? 3.466 11.062 -1.585 1.00 82.06 83 ASP A C 1
ATOM 639 O O . ASP A 1 83 ? 4.292 11.206 -2.483 1.00 82.06 83 ASP A O 1
ATOM 643 N N . GLN A 1 84 ? 2.268 10.500 -1.802 1.00 76.56 84 GLN A N 1
ATOM 644 C CA . GLN A 1 84 ? 1.768 10.039 -3.108 1.00 76.56 84 GLN A CA 1
ATOM 645 C C . GLN A 1 84 ? 2.693 9.043 -3.833 1.00 76.56 84 GLN A C 1
ATOM 647 O O . GLN A 1 84 ? 2.537 8.780 -5.024 1.00 76.56 84 GLN A O 1
ATOM 652 N N . ARG A 1 85 ? 3.647 8.441 -3.114 1.00 85.00 85 ARG A N 1
ATOM 653 C CA . ARG A 1 85 ? 4.526 7.391 -3.635 1.00 85.00 85 ARG A CA 1
ATOM 654 C C . ARG A 1 85 ? 3.748 6.095 -3.770 1.00 85.00 85 ARG A C 1
ATOM 656 O O . ARG A 1 85 ? 3.071 5.684 -2.828 1.00 85.00 85 ARG A O 1
ATOM 663 N N . ILE A 1 86 ? 3.878 5.442 -4.915 1.00 87.31 86 ILE A N 1
ATOM 664 C CA . ILE A 1 86 ? 3.278 4.135 -5.172 1.00 87.31 86 ILE A CA 1
ATOM 665 C C . ILE A 1 86 ? 4.293 3.062 -4.791 1.00 87.31 86 ILE A C 1
ATOM 667 O O . ILE A 1 86 ? 5.480 3.231 -5.022 1.00 87.31 86 ILE A O 1
ATOM 671 N N . TRP A 1 87 ? 3.836 1.979 -4.175 1.00 88.50 87 TRP A N 1
ATOM 672 C CA . TRP A 1 87 ? 4.649 0.805 -3.884 1.00 88.50 87 TRP A CA 1
ATOM 673 C C . TRP A 1 87 ? 3.936 -0.444 -4.388 1.00 88.50 87 TRP A C 1
ATOM 675 O O . TRP A 1 87 ? 2.726 -0.612 -4.205 1.00 88.50 87 TRP A O 1
ATOM 685 N N . CYS A 1 88 ? 4.700 -1.338 -5.009 1.00 89.31 88 CYS A N 1
ATOM 686 C CA . CYS A 1 88 ? 4.229 -2.644 -5.432 1.00 89.31 88 CYS A CA 1
ATOM 687 C C . CYS A 1 88 ? 4.831 -3.735 -4.543 1.00 89.31 88 CYS A C 1
ATOM 689 O O . CYS A 1 88 ? 6.015 -4.044 -4.648 1.00 89.31 88 CYS A O 1
ATOM 691 N N . TYR A 1 89 ? 4.005 -4.396 -3.731 1.00 88.31 89 TYR A N 1
ATOM 692 C CA . TYR A 1 89 ? 4.427 -5.517 -2.881 1.00 88.31 89 TYR A CA 1
ATOM 693 C C . TYR A 1 89 ? 4.843 -6.764 -3.664 1.00 88.31 89 TYR A C 1
ATOM 695 O O . TYR A 1 89 ? 5.560 -7.601 -3.131 1.00 88.31 89 TYR A O 1
ATOM 703 N N . ARG A 1 90 ? 4.427 -6.892 -4.929 1.00 88.00 90 ARG A N 1
ATOM 704 C CA . ARG A 1 90 ? 4.838 -8.008 -5.792 1.00 88.00 90 ARG A CA 1
ATOM 705 C C . ARG A 1 90 ? 6.194 -7.771 -6.455 1.00 88.00 90 ARG A C 1
ATOM 707 O O . ARG A 1 90 ? 6.923 -8.725 -6.692 1.00 88.00 90 ARG A O 1
ATOM 714 N N . CYS A 1 91 ? 6.508 -6.522 -6.791 1.00 86.50 91 CYS A N 1
ATOM 715 C CA . CYS A 1 91 ? 7.789 -6.152 -7.396 1.00 86.50 91 CYS A CA 1
ATOM 716 C C . CYS A 1 91 ? 8.830 -5.698 -6.367 1.00 86.50 91 CYS A C 1
ATOM 718 O O . CYS A 1 91 ? 9.976 -5.492 -6.750 1.00 86.50 91 CYS A O 1
ATOM 720 N N . GLU A 1 92 ? 8.417 -5.501 -5.112 1.00 84.88 92 GLU A N 1
ATOM 721 C CA . GLU A 1 92 ? 9.225 -4.928 -4.030 1.00 84.88 92 GLU A CA 1
ATOM 722 C C . GLU A 1 92 ? 9.910 -3.615 -4.448 1.00 84.88 92 GLU A C 1
ATOM 724 O O . GLU A 1 92 ? 11.081 -3.371 -4.158 1.00 84.88 92 GLU A O 1
ATOM 729 N N . ALA A 1 93 ? 9.165 -2.775 -5.174 1.00 81.31 93 ALA A N 1
ATOM 730 C CA . ALA A 1 93 ? 9.671 -1.564 -5.808 1.00 81.31 93 ALA A CA 1
ATOM 731 C C . ALA A 1 93 ? 8.649 -0.417 -5.767 1.00 81.31 93 ALA A C 1
ATOM 733 O O . ALA A 1 93 ? 7.435 -0.658 -5.725 1.00 81.31 93 ALA A O 1
ATOM 734 N N . PHE A 1 94 ? 9.179 0.812 -5.799 1.00 78.56 94 PHE A N 1
ATOM 735 C CA . PHE A 1 94 ? 8.439 2.056 -6.034 1.00 78.56 94 PHE A CA 1
ATOM 736 C C . PHE A 1 94 ? 8.233 2.295 -7.532 1.00 78.56 94 PHE A C 1
ATOM 738 O O . PHE A 1 94 ? 9.194 2.025 -8.290 1.00 78.56 94 PHE A O 1
#

Organism: Prunus persica (NCBI:txid3760)

Sequence (94 aa):
MAKKAGSGSSSPKAKTCCDHLALLSSDFTRIPKSDTPCMRCQDVKESWVCLSCKDVFCSRYVNMHFVEHYLQTNHCLTASCRDQRIWCYRCEAF

InterPro domains:
  IPR001607 Zinc finger, UBP-type [PF02148] (38-93)
  IPR001607 Zinc finger, UBP-type [PS50271] (9-94)
  IPR001607 Zinc finger, UBP-type [SM00290] (37-86)
  IPR013083 Zinc finger, RING/FYVE/PHD-type [G3DSA:3.30.40.10] (12-94)

Mean predicted aligned error: 10.12 Å

Radius of gyration: 16.76 Å; Cα contacts (8 Å, |Δi|>4): 146; chains: 1; bounding box: 37×38×50 Å

Foldseek 3Di:
DDDDDDDDDDPPPQCPDDVLNVPFDPPPVDLDALCQAAPPPRDSPWWKAQRPPRHIHHPPVPPCVVVVVCVVPVRQWIATNYPRDIAGNVVRHD

Nearest PDB structures (foldseek):
  3phd-assembly1_B  TM=8.634E-01  e=9.249E-08  Homo sapiens
  3phd-assembly1_D  TM=8.647E-01  e=2.651E-07  Homo sapiens
  7zyu-assembly1_A  TM=8.610E-01  e=5.120E-07  Homo sapiens
  5g0f-assembly1_A  TM=8.296E-01  e=4.492E-06  Danio rerio
  3jcr-assembly1_V  TM=7.872E-01  e=8.146E-03  Homo sapiens

Secondary structure (DSSP, 8-state):
---------------S--HHHHTS-S--TTPPPTTPPPTTT---TTEEEETTT--EEE-TTTT-HHHHHHHHH---EEEETTT--EEETTTTB-

Solvent-accessible surface area (backbone atoms only — not comparable to full-atom values): 5802 Å² total; per-residue (Å²): 140,84,83,83,89,81,90,78,90,74,73,88,65,81,53,84,65,54,78,74,59,76,72,49,74,89,74,69,89,71,69,56,59,44,80,44,41,8,77,84,80,60,46,38,91,50,20,27,30,30,68,81,81,66,52,40,22,23,36,76,87,74,76,28,47,39,57,53,48,23,74,75,70,67,54,38,44,31,30,34,31,73,77,69,48,48,40,28,72,80,72,75,42,88